Protein AF-A0A8T4LIW8-F1 (afdb_monomer_lite)

Secondary structure (DSSP, 8-state):
-HHHHHHHHHHHHHHHHHHHHTHHHHHHHHHHHHHHHHHHHHHHHHHHHTT-HHHHHHHHHHHHHHHHHHHHHHHHHT--

pLDDT: mean 87.09, std 10.31, range [45.06, 95.62]

Foldseek 3Di:
DVVLVVLLVVLQVLLVVCLVVCVVVLLVCLVVLVVLLVVLCVVLVVCVVVVPVVSNSVSSSSNSSSVSSNVSSVVVVVVD

Sequence (80 aa):
MITEIILLALAIPTGLILAWLADDELKDGKKWFVALFYVSLALALFFLFYGKGYIVLTFVFIAIVSFISAIKATKRKSFK

Structure (mmCIF, N/CA/C/O backbone):
data_AF-A0A8T4LIW8-F1
#
_entry.id   AF-A0A8T4LIW8-F1
#
loop_
_atom_site.group_PDB
_atom_site.id
_atom_site.type_symbol
_atom_site.label_atom_id
_atom_site.label_alt_id
_atom_site.label_comp_id
_atom_site.label_asym_id
_atom_site.label_entity_id
_atom_site.label_seq_id
_atom_site.pdbx_PDB_ins_code
_atom_site.Cartn_x
_atom_site.Cartn_y
_atom_site.Cartn_z
_atom_site.occupancy
_atom_site.B_iso_or_equiv
_atom_site.auth_seq_id
_atom_site.auth_comp_id
_atom_site.auth_asym_id
_atom_site.auth_atom_id
_atom_site.pdbx_PDB_model_num
ATOM 1 N N . MET A 1 1 ? -16.812 -5.646 11.683 1.00 77.25 1 MET A N 1
ATOM 2 C CA . MET A 1 1 ? -15.624 -6.528 11.568 1.00 77.25 1 MET A CA 1
ATOM 3 C C . MET A 1 1 ? -15.583 -7.349 10.277 1.00 77.25 1 MET A C 1
ATOM 5 O O . MET A 1 1 ? -14.555 -7.340 9.615 1.00 77.25 1 MET A O 1
ATOM 9 N N . ILE A 1 2 ? -16.646 -8.072 9.894 1.00 88.44 2 ILE A N 1
ATOM 10 C CA . ILE A 1 2 ? -16.644 -8.896 8.661 1.00 88.44 2 ILE A CA 1
ATOM 11 C C . ILE A 1 2 ? -16.528 -8.037 7.389 1.00 88.44 2 ILE A C 1
ATOM 13 O O . ILE A 1 2 ? -15.758 -8.354 6.488 1.00 88.44 2 ILE A O 1
ATOM 17 N N . THR A 1 3 ? -17.248 -6.919 7.334 1.00 88.00 3 THR A N 1
ATOM 18 C CA . THR A 1 3 ? -17.227 -5.956 6.222 1.00 88.00 3 THR A CA 1
ATOM 19 C C . THR A 1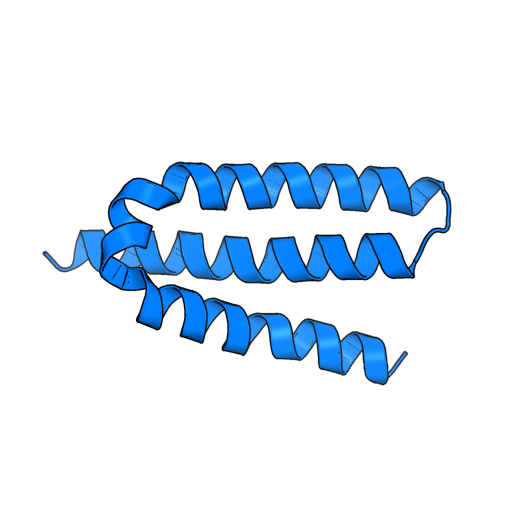 3 ? -15.840 -5.368 5.961 1.00 88.00 3 THR A C 1
ATOM 21 O O . THR A 1 3 ? -15.421 -5.230 4.818 1.00 88.00 3 THR A O 1
ATOM 24 N N . GLU A 1 4 ? -15.099 -5.073 7.022 1.00 87.44 4 GLU A N 1
ATOM 25 C CA . GLU A 1 4 ? -13.754 -4.507 7.005 1.00 87.44 4 GLU A CA 1
ATOM 26 C C . GLU A 1 4 ? -12.750 -5.516 6.446 1.00 87.44 4 GLU A C 1
ATOM 28 O O . GLU A 1 4 ? -11.893 -5.162 5.641 1.00 87.44 4 GLU A O 1
ATOM 33 N N . ILE A 1 5 ? -12.900 -6.789 6.821 1.00 88.62 5 ILE A N 1
ATOM 34 C CA . ILE A 1 5 ? -12.085 -7.889 6.298 1.00 88.62 5 ILE A CA 1
ATOM 35 C C . ILE A 1 5 ? -12.354 -8.089 4.804 1.00 88.62 5 ILE A C 1
ATOM 37 O O . ILE A 1 5 ? -11.407 -8.225 4.034 1.00 88.62 5 ILE A O 1
ATOM 41 N N . ILE A 1 6 ? -13.621 -8.060 4.378 1.00 92.06 6 ILE A N 1
ATOM 42 C CA . ILE A 1 6 ? -13.989 -8.171 2.958 1.00 92.06 6 ILE A CA 1
ATOM 43 C C . ILE A 1 6 ? -13.407 -6.999 2.158 1.00 92.06 6 ILE A C 1
ATOM 45 O O . ILE A 1 6 ? -12.834 -7.210 1.090 1.00 92.06 6 ILE A O 1
ATOM 49 N N . LEU A 1 7 ? -13.494 -5.775 2.688 1.00 90.50 7 LEU A N 1
ATOM 50 C CA . LEU A 1 7 ? -12.897 -4.593 2.065 1.00 90.50 7 LEU A CA 1
ATOM 51 C C . LEU A 1 7 ? -11.379 -4.735 1.914 1.00 90.50 7 LEU A C 1
ATOM 53 O O . LEU A 1 7 ? -10.849 -4.494 0.833 1.00 90.50 7 LEU A O 1
ATOM 57 N N . LEU A 1 8 ? -10.670 -5.178 2.953 1.00 90.81 8 LEU A N 1
ATOM 58 C CA . LEU A 1 8 ? -9.224 -5.404 2.868 1.00 90.81 8 LEU A CA 1
ATOM 59 C C . LEU A 1 8 ? -8.869 -6.550 1.914 1.00 90.81 8 LEU A C 1
ATOM 61 O O . LEU A 1 8 ? -7.894 -6.446 1.172 1.00 90.81 8 LEU A O 1
ATOM 65 N N . ALA A 1 9 ? -9.675 -7.611 1.870 1.00 91.50 9 ALA A N 1
ATOM 66 C CA . ALA A 1 9 ? -9.493 -8.698 0.916 1.00 91.50 9 ALA A CA 1
ATOM 67 C C . ALA A 1 9 ? -9.654 -8.211 -0.533 1.00 91.50 9 ALA A C 1
ATOM 69 O O . ALA A 1 9 ? -8.887 -8.629 -1.398 1.00 91.50 9 ALA A O 1
ATOM 70 N N . LEU A 1 10 ? -10.581 -7.279 -0.791 1.00 92.56 10 LEU A N 1
ATOM 71 C CA . LEU A 1 10 ?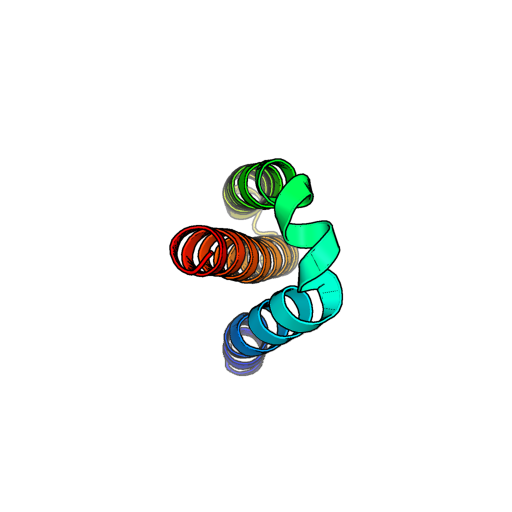 -10.782 -6.647 -2.100 1.00 92.56 10 LEU A CA 1
ATOM 72 C C . LEU A 1 10 ? -9.623 -5.737 -2.530 1.00 92.56 10 LEU A C 1
ATOM 74 O O . LEU A 1 10 ? -9.459 -5.497 -3.729 1.00 92.56 10 LEU A O 1
ATOM 78 N N . ALA A 1 11 ? -8.775 -5.278 -1.607 1.00 91.88 11 ALA A N 1
ATOM 79 C CA . ALA A 1 11 ? -7.588 -4.493 -1.953 1.00 91.88 11 ALA A CA 1
ATOM 80 C C . ALA A 1 11 ? -6.632 -5.282 -2.864 1.00 91.88 11 ALA A C 1
ATOM 82 O O . ALA A 1 11 ? -6.006 -4.719 -3.763 1.00 91.88 11 ALA A O 1
ATOM 83 N N . ILE A 1 12 ? -6.565 -6.604 -2.675 1.00 91.56 12 ILE A N 1
ATOM 84 C CA . ILE A 1 12 ? -5.690 -7.494 -3.441 1.00 91.56 12 ILE A CA 1
ATOM 85 C C . ILE A 1 12 ? -6.089 -7.574 -4.925 1.00 91.56 12 ILE A C 1
ATOM 87 O O . ILE A 1 12 ? -5.269 -7.205 -5.773 1.00 91.56 12 ILE A O 1
ATOM 91 N N . PRO A 1 13 ? -7.312 -8.019 -5.289 1.00 94.38 13 PRO A N 1
ATOM 92 C CA . PRO A 1 13 ? -7.735 -8.061 -6.683 1.00 94.38 13 PRO A CA 1
ATOM 93 C C . PRO A 1 13 ? -7.759 -6.663 -7.303 1.00 94.38 13 PRO A C 1
ATOM 95 O O . PRO A 1 13 ? -7.344 -6.513 -8.448 1.00 94.38 13 PRO A O 1
ATOM 98 N N . THR A 1 14 ? -8.134 -5.630 -6.540 1.00 93.19 14 THR A N 1
ATOM 99 C CA . THR A 1 14 ? -8.115 -4.240 -7.019 1.00 93.19 14 THR A CA 1
ATOM 100 C C . THR A 1 14 ? -6.706 -3.813 -7.429 1.00 93.19 14 THR A C 1
ATOM 102 O O . THR A 1 1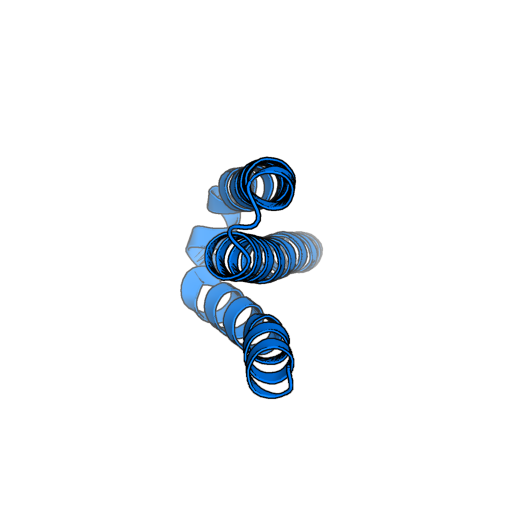4 ? -6.522 -3.333 -8.544 1.00 93.19 14 THR A O 1
ATOM 105 N N . GLY A 1 15 ? -5.693 -4.056 -6.588 1.00 89.00 15 GLY A N 1
ATOM 106 C CA . GLY A 1 15 ? -4.294 -3.766 -6.919 1.00 89.00 15 GLY A CA 1
ATOM 107 C C . GLY A 1 15 ? -3.774 -4.570 -8.110 1.00 89.00 15 GLY A C 1
ATOM 108 O O . GLY A 1 15 ? -3.041 -4.044 -8.944 1.00 89.00 15 GLY A O 1
ATOM 109 N N . LEU A 1 16 ? -4.192 -5.830 -8.253 1.00 90.00 16 LEU A N 1
ATOM 110 C CA . LEU A 1 16 ? -3.813 -6.656 -9.403 1.00 90.00 16 LEU A CA 1
ATOM 111 C C . LEU A 1 16 ? -4.420 -6.171 -10.722 1.00 90.00 16 LEU A C 1
ATOM 113 O O . LEU A 1 16 ? -3.716 -6.219 -11.739 1.00 90.00 16 LEU A O 1
ATOM 117 N N . ILE A 1 17 ? -5.687 -5.739 -10.696 1.00 91.56 17 ILE A N 1
ATOM 118 C CA . ILE A 1 17 ? -6.410 -5.170 -11.841 1.00 91.56 17 ILE A CA 1
ATOM 119 C C . ILE A 1 17 ? -5.785 -3.833 -12.230 1.00 91.56 17 ILE A C 1
ATOM 121 O O . ILE A 1 17 ? -5.437 -3.657 -13.392 1.00 91.56 17 ILE A O 1
ATOM 125 N N . LEU A 1 18 ? -5.559 -2.934 -11.267 1.00 88.94 18 LEU A N 1
ATOM 126 C CA . LEU A 1 18 ? -4.901 -1.641 -11.498 1.00 88.94 18 LEU A CA 1
ATOM 127 C C . LEU A 1 18 ? -3.527 -1.822 -12.141 1.00 88.94 18 LEU A C 1
ATOM 129 O O . LEU A 1 18 ? -3.226 -1.207 -13.157 1.00 88.94 18 LEU A O 1
ATOM 133 N N . ALA A 1 19 ? -2.722 -2.730 -11.597 1.00 87.44 19 ALA A N 1
ATOM 134 C CA . ALA A 1 19 ? -1.402 -3.024 -12.131 1.00 87.44 19 ALA A CA 1
ATOM 135 C C . ALA A 1 19 ? -1.423 -3.688 -13.517 1.00 87.44 19 ALA A C 1
ATOM 137 O O . ALA A 1 19 ? -0.410 -3.683 -14.206 1.00 87.44 19 ALA A O 1
ATOM 138 N N . TRP A 1 20 ? -2.532 -4.326 -13.900 1.00 86.94 20 TRP A N 1
ATOM 139 C CA . TRP A 1 20 ? -2.704 -4.901 -15.233 1.00 86.94 20 TRP A CA 1
ATOM 140 C C . TRP A 1 20 ? -3.196 -3.859 -16.240 1.00 86.94 20 TRP A C 1
ATOM 142 O O . TRP A 1 20 ? -2.688 -3.814 -17.354 1.00 86.94 20 TRP A O 1
ATOM 152 N N . LEU A 1 21 ? -4.146 -3.012 -15.838 1.00 87.75 21 LEU A N 1
ATOM 153 C CA . LEU A 1 21 ? -4.740 -1.992 -16.698 1.00 87.75 21 LEU A CA 1
ATOM 154 C C . LEU A 1 21 ? -3.771 -0.834 -16.968 1.00 87.75 21 LEU A C 1
ATOM 156 O O . LEU A 1 21 ? -3.703 -0.339 -18.085 1.00 87.75 21 LEU A O 1
ATOM 160 N N . ALA A 1 22 ? -2.995 -0.439 -15.959 1.00 85.81 22 ALA A N 1
ATOM 161 C CA . ALA A 1 22 ? -2.023 0.645 -16.046 1.00 85.81 22 ALA A CA 1
ATOM 162 C C . ALA A 1 22 ? -0.587 0.131 -16.271 1.00 85.81 22 ALA A C 1
ATOM 164 O O . ALA A 1 22 ? 0.356 0.769 -15.820 1.00 85.81 22 ALA A O 1
ATOM 165 N N . ASP A 1 23 ? -0.387 -1.027 -16.921 1.00 80.00 23 ASP A N 1
ATOM 166 C CA . ASP A 1 23 ? 0.938 -1.677 -17.057 1.00 80.00 23 ASP A CA 1
ATOM 167 C C . ASP A 1 23 ? 1.990 -0.784 -17.744 1.00 80.00 23 ASP A C 1
ATOM 169 O O . ASP A 1 23 ? 3.179 -0.862 -17.417 1.00 80.00 23 ASP A O 1
ATOM 173 N N . ASP A 1 24 ? 1.579 0.079 -18.673 1.00 80.12 24 ASP A N 1
ATOM 174 C CA . ASP A 1 24 ? 2.488 1.007 -19.351 1.00 80.12 24 ASP A CA 1
ATOM 175 C C . ASP A 1 24 ? 2.868 2.190 -18.461 1.00 80.12 24 ASP A C 1
ATOM 177 O O . ASP A 1 24 ? 4.055 2.469 -18.291 1.00 80.12 24 ASP A O 1
ATOM 181 N N . GLU A 1 25 ? 1.895 2.790 -17.778 1.00 81.81 25 GLU A N 1
ATOM 182 C CA . 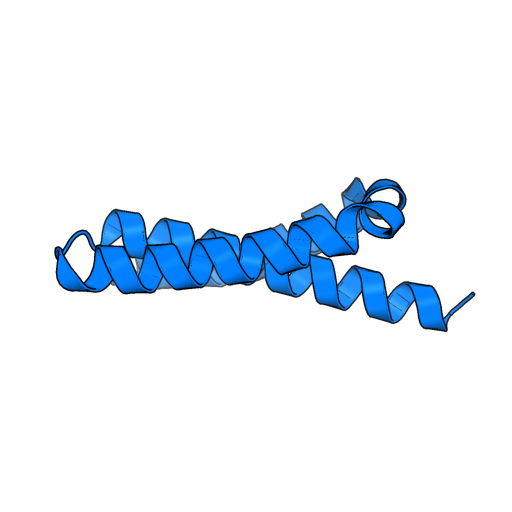GLU A 1 25 ? 2.123 3.891 -16.837 1.00 81.81 25 GLU A CA 1
ATOM 183 C C . GLU A 1 25 ? 2.829 3.433 -15.549 1.00 81.81 25 GLU A C 1
ATOM 185 O O . GLU A 1 25 ? 3.576 4.195 -14.936 1.00 81.81 25 GLU A O 1
ATOM 190 N N . LEU A 1 26 ? 2.664 2.169 -15.136 1.00 78.12 26 LEU A N 1
ATOM 191 C CA . LEU A 1 26 ? 3.276 1.609 -13.924 1.00 78.12 26 LEU A CA 1
ATOM 192 C C . LEU A 1 26 ? 4.807 1.584 -13.989 1.00 78.12 26 LEU A C 1
ATOM 194 O O . LEU A 1 26 ? 5.463 1.634 -12.943 1.00 78.12 26 LEU A O 1
ATOM 198 N N . LYS A 1 27 ? 5.382 1.467 -15.193 1.00 77.00 27 LYS A N 1
ATOM 199 C CA . LYS A 1 27 ? 6.838 1.395 -15.395 1.00 77.00 27 LYS A CA 1
ATOM 200 C C . LYS A 1 27 ? 7.510 2.690 -14.942 1.00 77.00 27 LYS A C 1
ATOM 202 O O . LYS A 1 27 ? 8.487 2.632 -14.191 1.00 77.00 27 LYS A O 1
ATOM 207 N N . ASP A 1 28 ? 6.920 3.826 -15.300 1.00 83.12 28 ASP A N 1
ATOM 208 C CA . ASP A 1 28 ? 7.381 5.154 -14.890 1.00 83.12 28 ASP A CA 1
ATOM 209 C C . ASP A 1 28 ? 6.801 5.561 -13.523 1.00 83.12 28 ASP A C 1
ATOM 211 O O . ASP A 1 28 ? 7.474 6.185 -12.697 1.00 83.12 28 ASP A O 1
ATOM 215 N N . GLY A 1 29 ? 5.581 5.108 -13.222 1.00 83.94 29 GLY A N 1
ATOM 216 C CA . GLY A 1 29 ? 4.837 5.380 -11.994 1.00 83.94 29 GLY A CA 1
ATOM 217 C C . GLY A 1 29 ? 5.325 4.641 -10.743 1.00 83.94 29 GLY A C 1
ATOM 218 O O . GLY A 1 29 ? 4.905 4.976 -9.636 1.00 83.94 29 GLY A O 1
ATOM 219 N N . LYS A 1 30 ? 6.230 3.656 -10.858 1.00 86.00 30 LYS A N 1
ATOM 220 C CA . LYS A 1 30 ? 6.671 2.814 -9.725 1.00 86.00 30 LYS A CA 1
ATOM 221 C C . LYS A 1 30 ? 7.124 3.625 -8.508 1.00 86.00 30 LYS A C 1
ATOM 223 O O . LYS A 1 30 ? 6.776 3.276 -7.381 1.00 86.00 30 LYS A O 1
ATOM 228 N N . LYS A 1 31 ? 7.911 4.687 -8.715 1.00 88.06 31 LYS A N 1
ATOM 229 C CA . LYS A 1 31 ? 8.415 5.532 -7.615 1.00 88.06 31 LYS A CA 1
ATOM 230 C C . LYS A 1 31 ? 7.264 6.159 -6.825 1.00 88.06 31 LYS A C 1
ATOM 232 O O . LYS A 1 31 ? 7.318 6.195 -5.600 1.00 88.06 31 LYS A O 1
ATOM 237 N N . TRP A 1 32 ? 6.208 6.569 -7.523 1.00 89.62 32 TRP A N 1
ATOM 238 C CA . TRP A 1 32 ? 5.012 7.154 -6.930 1.00 89.62 32 TRP A CA 1
ATOM 239 C C . TRP A 1 32 ? 4.178 6.122 -6.180 1.00 89.62 32 TRP A C 1
ATOM 241 O O . TRP A 1 32 ? 3.744 6.417 -5.078 1.00 89.62 32 TRP A O 1
ATOM 251 N N . PHE A 1 33 ? 4.029 4.894 -6.689 1.00 89.75 33 PHE A N 1
ATOM 252 C CA . PHE A 1 33 ? 3.350 3.822 -5.944 1.00 89.75 33 PHE A CA 1
ATOM 253 C C . PHE A 1 33 ? 4.087 3.437 -4.657 1.00 89.75 33 PHE A C 1
ATOM 255 O O . PHE A 1 33 ? 3.458 3.210 -3.625 1.00 89.75 33 PHE A O 1
ATOM 262 N N . VAL A 1 34 ? 5.421 3.403 -4.691 1.00 91.12 34 VAL A N 1
ATOM 263 C CA . VAL A 1 34 ? 6.232 3.166 -3.489 1.00 91.12 34 VAL 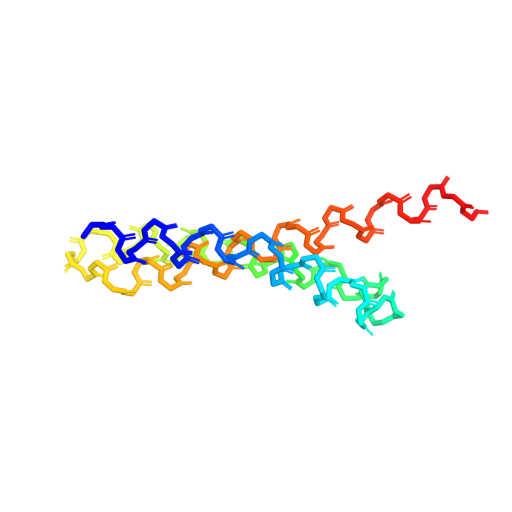A CA 1
ATOM 264 C C . VAL A 1 34 ? 6.094 4.329 -2.501 1.00 91.12 34 VAL A C 1
ATOM 266 O O . VAL A 1 34 ? 5.885 4.095 -1.314 1.00 91.12 34 VAL A O 1
ATOM 269 N N . ALA A 1 35 ? 6.144 5.578 -2.972 1.00 93.12 35 ALA A N 1
ATOM 270 C CA . ALA A 1 35 ? 5.906 6.746 -2.124 1.00 93.12 35 ALA A CA 1
ATOM 271 C C . ALA A 1 35 ? 4.493 6.728 -1.518 1.00 93.12 35 ALA A C 1
ATOM 273 O O . ALA A 1 35 ? 4.335 6.932 -0.317 1.00 93.12 35 ALA A O 1
ATOM 274 N N . LEU A 1 36 ? 3.478 6.409 -2.326 1.00 93.06 36 LEU A N 1
ATOM 275 C CA . LEU A 1 36 ? 2.084 6.310 -1.907 1.00 93.06 36 LEU A CA 1
ATOM 276 C C . LEU A 1 36 ? 1.905 5.240 -0.829 1.00 93.06 36 LEU A C 1
ATOM 278 O O . LEU A 1 36 ? 1.193 5.484 0.140 1.00 93.06 36 LEU A O 1
ATOM 282 N N . PHE A 1 37 ? 2.597 4.102 -0.936 1.00 94.38 37 PHE A N 1
ATOM 283 C CA . PHE A 1 37 ? 2.614 3.081 0.110 1.00 94.38 37 PHE A CA 1
ATOM 284 C C . PHE A 1 37 ? 3.126 3.635 1.446 1.00 94.38 37 PHE A C 1
ATOM 286 O O . PHE A 1 37 ? 2.424 3.540 2.451 1.00 94.38 37 PHE A O 1
ATOM 293 N N . TYR A 1 38 ? 4.310 4.256 1.462 1.00 95.62 38 TYR A N 1
ATOM 294 C CA . TYR A 1 38 ? 4.897 4.784 2.698 1.00 95.62 38 TYR A CA 1
ATOM 295 C C . TYR A 1 38 ? 4.074 5.926 3.303 1.00 95.62 38 TYR A C 1
ATOM 297 O O . TYR A 1 38 ? 3.856 5.944 4.513 1.00 95.62 38 TYR A O 1
ATOM 305 N N . VAL A 1 39 ? 3.574 6.849 2.474 1.00 95.31 39 VAL A N 1
ATOM 306 C CA . VAL A 1 39 ? 2.720 7.960 2.924 1.00 95.31 39 VAL A CA 1
ATOM 307 C C . VAL A 1 39 ? 1.416 7.432 3.517 1.00 95.31 39 VAL A C 1
ATOM 309 O O . VAL A 1 39 ? 1.015 7.858 4.598 1.00 95.31 39 VAL A O 1
ATOM 312 N N . SER A 1 40 ? 0.782 6.462 2.856 1.00 94.31 40 SER A N 1
ATOM 313 C CA . SER A 1 40 ? -0.457 5.852 3.348 1.00 94.31 40 SER A CA 1
ATOM 314 C C . SER A 1 40 ? -0.226 5.112 4.662 1.00 94.31 40 SER A C 1
ATOM 316 O O . SER A 1 40 ? -1.035 5.223 5.576 1.00 94.31 40 SER A O 1
ATOM 318 N N . LEU A 1 41 ? 0.900 4.408 4.804 1.00 94.69 41 LEU A N 1
ATOM 319 C CA . LEU A 1 41 ? 1.248 3.707 6.038 1.00 94.69 41 LEU A CA 1
ATOM 320 C C . LEU A 1 41 ? 1.510 4.684 7.199 1.00 94.69 41 LEU A C 1
ATOM 322 O O . LEU A 1 41 ? 1.028 4.462 8.308 1.00 94.69 41 LEU A O 1
ATOM 326 N N . ALA A 1 42 ? 2.206 5.795 6.940 1.00 95.31 42 ALA A N 1
ATOM 327 C CA . ALA A 1 42 ? 2.438 6.841 7.934 1.00 95.31 42 ALA A CA 1
ATOM 328 C C . ALA A 1 42 ? 1.129 7.514 8.382 1.00 95.31 42 ALA A C 1
ATOM 330 O O . ALA A 1 42 ? 0.904 7.692 9.579 1.00 95.31 42 ALA A O 1
ATOM 331 N N . LEU A 1 43 ? 0.234 7.832 7.440 1.00 93.81 43 LEU A N 1
ATOM 332 C CA . LEU A 1 43 ? -1.080 8.400 7.748 1.00 93.81 43 LEU A CA 1
ATOM 333 C C . LEU A 1 43 ? -1.973 7.399 8.489 1.00 93.81 43 LEU A C 1
ATOM 335 O O . LEU A 1 43 ? -2.638 7.781 9.449 1.00 93.81 43 LEU A O 1
ATOM 339 N N . ALA A 1 44 ? -1.951 6.117 8.113 1.00 93.44 44 ALA A N 1
ATOM 340 C CA . ALA A 1 44 ? -2.663 5.067 8.836 1.00 93.44 44 ALA A CA 1
ATOM 341 C C . ALA A 1 44 ? -2.213 4.996 10.301 1.00 93.44 44 ALA A C 1
ATOM 343 O O . ALA A 1 44 ? -3.057 4.984 11.195 1.00 93.44 44 ALA A O 1
ATOM 344 N N . LEU A 1 45 ? -0.898 5.011 10.553 1.00 93.12 45 LEU A N 1
ATOM 345 C CA . LEU A 1 45 ? -0.344 5.021 11.908 1.00 93.12 45 LEU A CA 1
ATOM 346 C C . LEU A 1 45 ? -0.726 6.292 12.670 1.00 93.12 45 LEU A C 1
ATOM 348 O O . LEU A 1 45 ? -1.121 6.202 13.826 1.00 93.12 45 LEU A O 1
ATOM 352 N N . PHE A 1 46 ? -0.672 7.461 12.028 1.00 93.81 46 PHE A N 1
ATOM 353 C CA . PHE A 1 46 ? -1.075 8.723 12.647 1.00 93.81 46 PHE A CA 1
ATOM 354 C C . PHE A 1 46 ? -2.547 8.695 13.081 1.00 93.81 46 PHE A C 1
ATOM 356 O O . PHE A 1 46 ? -2.851 8.921 14.249 1.00 93.81 46 PHE A O 1
ATOM 363 N N . PHE A 1 47 ? -3.467 8.348 12.175 1.00 93.12 47 PHE A N 1
ATOM 364 C CA . PHE A 1 47 ? -4.907 8.315 12.460 1.00 93.12 47 PHE A CA 1
ATOM 365 C C . PHE A 1 47 ? -5.334 7.187 13.405 1.00 93.12 47 PHE A C 1
ATOM 367 O O . PHE A 1 47 ? -6.408 7.284 14.008 1.00 93.12 47 PHE A O 1
ATOM 374 N N . LEU A 1 48 ? -4.495 6.160 13.582 1.00 90.38 48 LEU A N 1
ATOM 375 C CA . LEU A 1 48 ? -4.710 5.107 14.571 1.00 90.38 48 LEU A CA 1
ATOM 376 C C . LEU A 1 48 ? -4.765 5.685 15.992 1.00 90.38 48 LEU A C 1
ATOM 378 O O . LEU A 1 48 ? -5.665 5.333 16.752 1.00 90.38 48 LEU A O 1
ATOM 382 N N . PHE A 1 49 ? -3.888 6.640 16.320 1.00 90.31 49 PHE A N 1
ATOM 383 C CA . PHE A 1 49 ? -3.861 7.294 17.636 1.00 90.31 49 PHE A CA 1
ATOM 384 C C . PHE A 1 49 ? -5.062 8.220 17.891 1.00 90.31 49 PHE A C 1
ATOM 386 O O . PHE A 1 49 ? -5.399 8.481 19.041 1.00 90.31 49 PHE A O 1
ATOM 393 N N . TYR A 1 50 ? -5.750 8.676 16.839 1.00 91.38 50 TYR A N 1
ATOM 394 C CA . TYR A 1 50 ? -6.953 9.516 16.945 1.00 91.38 50 TYR A CA 1
ATOM 395 C C . TYR A 1 50 ? -8.262 8.710 16.984 1.00 91.38 50 TYR A C 1
ATOM 397 O O . TYR A 1 50 ? -9.346 9.295 16.955 1.00 91.38 50 TYR A O 1
ATOM 405 N N . GLY A 1 51 ? -8.194 7.372 16.994 1.00 87.94 51 GLY A N 1
ATOM 406 C CA . GLY A 1 51 ? -9.376 6.505 17.055 1.00 87.94 51 GLY A CA 1
ATOM 407 C C . GLY A 1 51 ? -10.271 6.569 15.810 1.00 87.94 51 GLY A C 1
ATOM 408 O O . GLY A 1 51 ? -11.420 6.12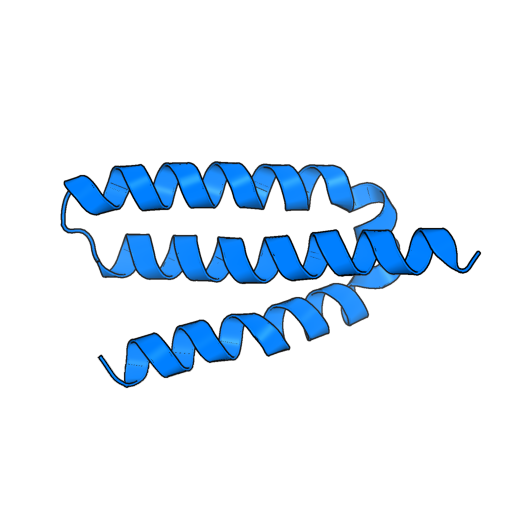7 15.840 1.00 87.94 51 GLY A O 1
ATOM 409 N N . LYS A 1 52 ? -9.778 7.115 14.689 1.00 88.19 52 LYS A N 1
ATOM 410 C CA . LYS A 1 52 ? -10.536 7.239 13.433 1.00 88.19 52 LYS A CA 1
ATOM 411 C C . LYS A 1 52 ? -10.417 5.960 12.598 1.00 88.19 52 LYS A C 1
ATOM 413 O O . LYS A 1 52 ? -9.821 5.965 11.523 1.00 88.19 52 LYS A O 1
ATOM 418 N N . GLY A 1 53 ? -11.022 4.870 13.076 1.00 85.44 53 GLY A N 1
ATOM 419 C CA . GLY A 1 53 ? -10.899 3.532 12.474 1.00 85.44 53 GLY A CA 1
ATOM 420 C C . GLY A 1 53 ? -11.194 3.466 10.967 1.00 85.44 53 GLY A C 1
ATOM 421 O O . GLY A 1 53 ? -10.446 2.836 10.226 1.00 85.44 53 GLY A O 1
ATOM 422 N N . TYR A 1 54 ? -12.212 4.186 10.485 1.00 89.75 54 TYR A N 1
ATOM 423 C CA . TYR A 1 54 ? -12.546 4.240 9.053 1.00 89.75 54 TYR A CA 1
ATOM 424 C C . TYR A 1 54 ? -11.434 4.852 8.193 1.00 89.75 54 TYR A C 1
ATOM 426 O O . TYR A 1 54 ? -11.166 4.377 7.095 1.00 89.75 54 TYR A O 1
ATOM 434 N N . ILE A 1 55 ? -10.766 5.892 8.697 1.00 91.50 55 ILE A N 1
ATOM 435 C CA . ILE A 1 55 ? -9.682 6.575 7.981 1.00 91.50 55 ILE A CA 1
ATOM 436 C C . ILE A 1 55 ? -8.465 5.652 7.887 1.00 91.50 55 ILE A C 1
ATOM 438 O O . ILE A 1 55 ? -7.872 5.505 6.820 1.00 91.50 55 ILE A O 1
ATOM 442 N N . VAL A 1 56 ? -8.138 4.976 8.991 1.00 93.12 56 VAL A N 1
ATOM 443 C CA . VAL A 1 56 ? -7.059 3.983 9.036 1.00 93.12 56 VAL A CA 1
ATOM 444 C C . VAL A 1 56 ? -7.322 2.862 8.037 1.00 93.12 56 VAL A C 1
ATOM 446 O O . VAL A 1 56 ? -6.431 2.518 7.269 1.00 93.12 56 VAL A O 1
ATOM 449 N N . LEU A 1 57 ? -8.549 2.334 7.993 1.00 92.75 57 LEU A N 1
ATOM 450 C CA . LEU A 1 57 ? -8.920 1.273 7.059 1.00 92.75 57 LEU A CA 1
ATOM 451 C C . LEU A 1 57 ? -8.717 1.702 5.603 1.00 92.75 57 LEU A C 1
ATOM 453 O O . LEU A 1 57 ? -8.124 0.953 4.829 1.00 92.75 57 LEU A O 1
ATOM 457 N N . THR A 1 58 ? -9.135 2.917 5.244 1.00 93.88 58 THR A N 1
ATOM 458 C CA . THR A 1 58 ? -8.921 3.474 3.902 1.00 93.88 58 THR A CA 1
ATOM 459 C C . THR A 1 58 ? -7.435 3.586 3.565 1.00 93.88 58 THR A C 1
ATOM 461 O O . THR A 1 58 ? -7.014 3.157 2.492 1.00 93.88 58 THR A O 1
ATOM 464 N N . PHE A 1 59 ? -6.611 4.104 4.477 1.00 95.19 59 PHE A N 1
ATOM 465 C CA . PHE A 1 59 ? -5.171 4.212 4.234 1.00 95.19 59 PHE A CA 1
ATOM 466 C C . PHE A 1 59 ? -4.481 2.849 4.139 1.00 95.19 59 PHE A C 1
ATOM 468 O O . PHE A 1 59 ? -3.606 2.666 3.294 1.00 95.19 59 PHE A O 1
ATOM 475 N N . VAL A 1 60 ? -4.901 1.868 4.940 1.00 94.12 60 VAL A N 1
ATOM 476 C CA . VAL A 1 60 ? -4.402 0.489 4.848 1.00 94.12 60 VAL A CA 1
ATOM 477 C C . VAL A 1 60 ? -4.815 -0.153 3.521 1.00 94.12 60 VAL A C 1
ATOM 479 O O . VAL A 1 60 ? -3.989 -0.795 2.875 1.00 94.12 60 VAL A O 1
ATOM 482 N N . PHE A 1 61 ? -6.049 0.067 3.061 1.00 94.88 61 PHE A N 1
ATOM 483 C CA . PHE A 1 61 ? -6.507 -0.392 1.748 1.00 94.88 61 PHE A CA 1
ATOM 484 C C . PHE A 1 61 ? -5.637 0.184 0.622 1.00 94.88 61 PHE A C 1
ATOM 486 O O . PHE A 1 61 ? -5.119 -0.563 -0.211 1.00 94.88 61 PHE A O 1
ATOM 493 N N . ILE A 1 62 ? -5.410 1.503 0.630 1.00 94.62 62 ILE A N 1
ATOM 494 C CA . ILE A 1 62 ? -4.567 2.184 -0.363 1.00 94.62 62 ILE A CA 1
ATOM 495 C C . ILE A 1 62 ? -3.125 1.670 -0.297 1.00 94.62 62 ILE A C 1
ATOM 497 O O . ILE A 1 62 ? -2.503 1.459 -1.341 1.00 94.62 62 ILE A O 1
ATOM 501 N N . ALA A 1 63 ? -2.597 1.416 0.903 1.00 95.38 63 ALA A N 1
ATOM 502 C CA . ALA A 1 63 ? -1.269 0.844 1.075 1.00 95.38 63 ALA A CA 1
ATOM 503 C C . ALA A 1 63 ? -1.172 -0.546 0.417 1.00 95.38 63 ALA A C 1
ATOM 505 O O . ALA A 1 63 ? -0.270 -0.774 -0.387 1.00 95.38 63 ALA A O 1
ATOM 506 N N . ILE A 1 64 ? -2.122 -1.452 0.666 1.00 94.62 64 ILE A N 1
ATOM 507 C CA . ILE A 1 64 ? -2.125 -2.794 0.054 1.00 94.62 64 ILE A CA 1
ATOM 508 C C . ILE A 1 64 ? -2.182 -2.702 -1.478 1.00 94.62 64 ILE A C 1
ATOM 510 O O . ILE A 1 64 ? -1.370 -3.331 -2.161 1.00 94.62 64 ILE A O 1
ATOM 514 N N . VAL A 1 65 ? -3.091 -1.884 -2.020 1.00 94.56 65 VAL A N 1
ATOM 515 C CA . VAL A 1 65 ? -3.220 -1.662 -3.472 1.00 94.56 65 VAL A CA 1
ATOM 516 C C . VAL A 1 65 ? -1.903 -1.147 -4.059 1.00 94.56 65 VAL A C 1
ATOM 518 O O . VAL A 1 65 ? -1.400 -1.694 -5.042 1.00 94.56 65 VAL A O 1
ATOM 521 N N . SER A 1 66 ? -1.307 -0.134 -3.430 1.00 93.19 66 SER A N 1
ATOM 522 C CA . SER A 1 66 ? -0.069 0.497 -3.903 1.00 93.19 66 SER A CA 1
ATOM 523 C C . SER A 1 66 ? 1.124 -0.454 -3.854 1.00 93.19 66 SER A C 1
ATOM 525 O O . SER A 1 66 ? 1.943 -0.482 -4.774 1.00 93.19 66 SER A O 1
ATOM 527 N N . PHE A 1 67 ? 1.201 -1.276 -2.807 1.00 92.75 67 PHE A N 1
ATOM 528 C CA . PHE A 1 67 ? 2.248 -2.274 -2.630 1.00 92.75 67 PHE A CA 1
ATOM 529 C C . PHE A 1 67 ? 2.204 -3.350 -3.720 1.00 92.75 67 PHE A C 1
ATOM 531 O O . PHE A 1 67 ? 3.225 -3.654 -4.341 1.00 92.75 67 PHE A O 1
ATOM 538 N N . ILE A 1 68 ? 1.015 -3.887 -4.008 1.00 91.06 68 ILE A N 1
ATOM 539 C CA . ILE A 1 68 ? 0.819 -4.894 -5.060 1.00 91.06 68 ILE A CA 1
ATOM 540 C C . ILE A 1 68 ? 1.194 -4.324 -6.429 1.00 91.06 68 ILE A C 1
ATOM 542 O O . ILE A 1 68 ? 1.934 -4.969 -7.182 1.00 91.06 68 ILE A O 1
ATOM 546 N N . SER A 1 69 ? 0.754 -3.099 -6.727 1.00 88.38 69 SER A N 1
ATOM 547 C CA . SER A 1 69 ? 1.110 -2.403 -7.966 1.00 88.38 69 SER A CA 1
ATOM 548 C C . SER A 1 69 ? 2.622 -2.213 -8.105 1.00 88.38 69 SER A C 1
ATOM 550 O O . SER A 1 69 ? 3.196 -2.531 -9.149 1.00 88.38 69 SER A O 1
ATOM 552 N N . ALA A 1 70 ? 3.309 -1.801 -7.036 1.00 88.12 70 ALA A N 1
ATOM 553 C CA . ALA A 1 70 ? 4.761 -1.623 -7.038 1.00 88.12 70 ALA A CA 1
ATOM 554 C C . ALA A 1 70 ? 5.543 -2.943 -7.230 1.00 88.12 70 ALA A C 1
ATOM 556 O O . ALA A 1 70 ? 6.556 -2.979 -7.945 1.00 88.12 70 ALA A O 1
ATOM 557 N N . ILE A 1 71 ? 5.085 -4.047 -6.626 1.00 86.38 71 ILE A N 1
ATOM 558 C CA . ILE A 1 71 ? 5.700 -5.373 -6.805 1.00 86.38 71 ILE A CA 1
ATOM 559 C C . ILE A 1 71 ? 5.544 -5.845 -8.249 1.00 86.38 71 ILE A C 1
ATOM 561 O O . ILE A 1 71 ? 6.513 -6.304 -8.864 1.00 86.38 71 ILE A O 1
ATOM 565 N N . LYS A 1 72 ? 4.341 -5.718 -8.816 1.00 83.88 72 LYS A N 1
ATOM 566 C CA . LYS A 1 72 ? 4.055 -6.186 -10.176 1.00 83.88 72 LYS A CA 1
ATOM 567 C C . LYS A 1 72 ? 4.832 -5.391 -11.230 1.00 83.88 72 LYS A C 1
ATOM 569 O O . LYS A 1 72 ? 5.393 -6.006 -12.138 1.00 83.88 72 LYS A O 1
ATOM 574 N N . ALA A 1 73 ? 5.009 -4.082 -11.024 1.00 79.88 73 ALA A N 1
ATOM 575 C CA . ALA A 1 73 ? 5.914 -3.254 -11.828 1.00 79.88 73 ALA A CA 1
ATOM 576 C C . ALA A 1 73 ? 7.360 -3.796 -11.841 1.00 79.88 73 ALA A C 1
ATOM 578 O O . ALA A 1 73 ? 8.064 -3.710 -12.846 1.00 79.88 73 ALA A O 1
ATOM 579 N N . THR A 1 74 ? 7.817 -4.386 -10.730 1.00 74.25 74 THR A N 1
ATOM 580 C CA . THR A 1 74 ? 9.187 -4.909 -10.596 1.00 74.25 74 THR A CA 1
ATOM 581 C C . THR A 1 74 ? 9.371 -6.248 -11.311 1.00 74.25 74 THR A C 1
ATOM 583 O O . THR A 1 74 ? 10.352 -6.411 -12.035 1.00 74.25 74 THR A O 1
ATOM 586 N N . LYS A 1 75 ? 8.426 -7.192 -11.169 1.00 65.81 75 LYS A N 1
ATOM 587 C CA . LYS A 1 75 ? 8.521 -8.517 -11.817 1.00 65.81 75 LYS A CA 1
ATOM 588 C C . LYS A 1 75 ? 8.579 -8.435 -13.348 1.00 65.81 75 LYS A C 1
ATOM 590 O O . LYS A 1 75 ? 9.298 -9.212 -13.963 1.00 65.81 75 LYS A O 1
ATOM 595 N N . ARG A 1 76 ? 7.867 -7.487 -13.969 1.00 62.62 76 ARG A N 1
ATOM 596 C CA . ARG A 1 76 ? 7.842 -7.310 -15.435 1.00 62.62 76 ARG A CA 1
ATOM 597 C C . ARG A 1 76 ? 9.137 -6.730 -16.007 1.00 62.62 76 ARG A C 1
ATOM 599 O O . ARG A 1 76 ? 9.501 -7.094 -17.120 1.00 62.62 76 ARG A O 1
ATOM 606 N N . LYS A 1 77 ? 9.853 -5.879 -15.258 1.00 55.84 77 LYS A N 1
ATOM 607 C CA . LYS A 1 77 ? 11.159 -5.343 -15.690 1.00 55.84 77 LYS A CA 1
ATOM 608 C C . LYS A 1 77 ? 12.222 -6.442 -15.823 1.00 55.84 77 LYS A C 1
ATOM 610 O O . LYS A 1 77 ? 13.159 -6.268 -16.580 1.00 55.84 77 LYS A O 1
ATOM 615 N N . SER A 1 78 ? 12.059 -7.561 -15.115 1.00 53.09 78 SER A N 1
ATOM 616 C CA . SER A 1 78 ? 12.988 -8.697 -15.157 1.00 53.09 78 SER A CA 1
ATOM 617 C C . SER A 1 78 ? 12.746 -9.670 -16.324 1.00 53.09 78 SER A C 1
ATOM 619 O O . SER A 1 78 ? 13.502 -10.627 -16.450 1.00 53.09 78 SER A O 1
ATOM 621 N N . PHE A 1 79 ? 11.686 -9.481 -17.123 1.00 51.62 79 PHE A N 1
ATOM 622 C CA . PHE A 1 79 ? 11.286 -10.393 -18.211 1.00 51.62 79 PHE A CA 1
ATOM 623 C C . PHE A 1 79 ? 11.472 -9.792 -19.620 1.00 51.62 79 PHE A C 1
ATOM 625 O O . PHE A 1 79 ? 11.139 -10.450 -20.604 1.00 51.62 79 PHE A O 1
ATOM 632 N N . LYS A 1 80 ? 11.949 -8.545 -19.713 1.00 45.06 80 LYS A N 1
ATOM 633 C CA . LYS A 1 80 ? 12.432 -7.906 -20.947 1.00 45.06 80 LYS A CA 1
ATOM 634 C C . LYS A 1 80 ? 13.948 -7.828 -20.887 1.00 45.06 80 LYS A C 1
ATOM 636 O O . LYS A 1 80 ? 14.557 -7.969 -21.963 1.00 45.06 80 LYS A O 1
#

Radius of gyration: 13.61 Å; chains: 1; bounding box: 30×20×39 Å